Protein AF-A0ABD2IEV1-F1 (afdb_monomer)

Organism: Heterodera schachtii (NCBI:txid97005)

Solvent-accessible surface area (backbone atoms only — not comparable to full-atom values): 6404 Å² total; per-residue (Å²): 133,75,51,74,65,56,43,52,48,51,50,52,49,52,40,53,52,52,51,52,51,36,69,65,43,91,45,73,70,59,19,29,50,46,22,53,50,50,34,57,49,52,40,56,53,45,63,70,42,85,95,54,83,67,68,79,58,76,91,75,51,92,63,53,87,90,47,60,62,35,59,40,38,40,54,52,37,41,51,51,52,51,51,52,40,67,79,33,53,92,34,60,68,60,52,49,53,50,47,53,51,50,50,56,50,39,61,68,54,75,79,111

Radius of gyration: 13.74 Å; Cα contacts (8 Å, |Δi|>4): 102; chains: 1; bounding box: 37×26×36 Å

Secondary structure (DSSP, 8-state):
---HHHHHHHHHHHHHHHHHHHHHSSSHHHHHHHHHHHHHHHHHHHHTSTT-PPPPPGGGS---SSS-HHHHHHHHHHHHHHHHHHHTTT-HHHHHHHHHHHHHHHHHHTT-

Foldseek 3Di:
DDDLVSLVVLLVVLLVLLVVLLVPPDDLVVSQVLLLVLLVVLLVLQVPDPPDDRDDRPVPDDFDPVDSRSVSSSVNSSVSSVSQSVVCSVPPPSSVVSSVSSVVSSVVRVVD

Structure (mmCIF, N/CA/C/O backbone):
data_AF-A0ABD2IEV1-F1
#
_entry.id   AF-A0ABD2IEV1-F1
#
loop_
_atom_site.group_PDB
_atom_site.id
_atom_site.type_symbol
_atom_site.label_atom_id
_atom_site.label_alt_id
_atom_site.label_comp_id
_atom_site.label_asym_id
_atom_site.label_entity_id
_atom_site.label_seq_id
_atom_site.pdbx_PDB_ins_code
_atom_site.Cartn_x
_atom_site.Cartn_y
_atom_site.Cartn_z
_atom_site.occupancy
_atom_site.B_iso_or_equiv
_atom_site.auth_seq_id
_atom_site.auth_comp_id
_atom_site.auth_asym_id
_atom_site.auth_atom_id
_atom_site.pdbx_PDB_model_num
ATOM 1 N N . MET A 1 1 ? -22.335 6.517 6.965 1.00 60.69 1 MET A N 1
ATOM 2 C CA . MET A 1 1 ? -21.432 5.691 7.795 1.00 60.69 1 MET A CA 1
ATOM 3 C C . MET A 1 1 ? -21.321 4.356 7.095 1.00 60.69 1 MET A C 1
ATOM 5 O O . MET A 1 1 ? -22.369 3.782 6.841 1.00 60.69 1 MET A O 1
ATOM 9 N N . LEU A 1 2 ? -20.110 3.921 6.743 1.00 68.75 2 LEU A N 1
ATOM 10 C CA . LEU A 1 2 ? -19.911 2.613 6.115 1.00 68.75 2 LEU A CA 1
ATOM 11 C C . LEU A 1 2 ? -20.231 1.510 7.128 1.00 68.75 2 LEU A C 1
ATOM 13 O O . LEU A 1 2 ? -19.817 1.613 8.289 1.00 68.75 2 LEU A O 1
ATOM 17 N N . ASN A 1 3 ? -20.962 0.487 6.712 1.00 81.06 3 ASN A N 1
ATOM 18 C CA . ASN A 1 3 ? -21.188 -0.722 7.489 1.00 81.06 3 ASN A CA 1
ATOM 19 C C . ASN A 1 3 ? -19.944 -1.638 7.441 1.00 81.06 3 ASN A C 1
ATOM 21 O O . ASN A 1 3 ? -18.981 -1.368 6.726 1.00 81.06 3 ASN A O 1
ATOM 25 N N . LYS A 1 4 ? -19.929 -2.705 8.248 1.00 74.00 4 LYS A N 1
ATOM 26 C CA . LYS A 1 4 ? -18.752 -3.585 8.371 1.00 74.00 4 LYS A CA 1
ATOM 27 C C . LYS A 1 4 ? -18.376 -4.276 7.057 1.00 74.00 4 LYS A C 1
ATOM 29 O O . LYS A 1 4 ? -17.188 -4.466 6.811 1.00 74.00 4 LYS A O 1
ATOM 34 N N . ASP A 1 5 ? -19.363 -4.623 6.240 1.00 81.75 5 ASP A N 1
ATOM 35 C CA . ASP A 1 5 ? -19.142 -5.293 4.960 1.00 81.75 5 ASP A CA 1
ATOM 36 C C . ASP A 1 5 ? -18.577 -4.301 3.937 1.00 81.75 5 ASP A C 1
ATOM 38 O O . ASP A 1 5 ? -17.595 -4.602 3.267 1.00 81.75 5 ASP A O 1
ATOM 42 N N . GLU A 1 6 ? -19.095 -3.070 3.910 1.00 83.25 6 GLU A N 1
ATOM 43 C CA . GLU A 1 6 ? -18.569 -1.976 3.080 1.00 83.25 6 GLU A CA 1
ATOM 44 C C . GLU A 1 6 ? -17.123 -1.612 3.456 1.00 83.25 6 GLU A C 1
ATOM 46 O O . GLU A 1 6 ? -16.295 -1.345 2.588 1.00 83.25 6 GLU A O 1
ATOM 51 N N . GLN A 1 7 ? -16.787 -1.636 4.749 1.00 77.56 7 GLN A N 1
ATOM 52 C CA . GLN A 1 7 ? -15.421 -1.400 5.233 1.00 77.56 7 GLN A CA 1
ATOM 53 C C . GLN A 1 7 ? -14.466 -2.514 4.791 1.00 77.56 7 GLN A C 1
ATOM 55 O O . GLN A 1 7 ? -13.360 -2.228 4.340 1.00 77.56 7 GLN A O 1
ATOM 60 N N . ALA A 1 8 ? -14.886 -3.779 4.889 1.00 79.75 8 ALA A N 1
ATOM 61 C CA . ALA A 1 8 ? -14.092 -4.911 4.418 1.00 79.75 8 ALA A CA 1
ATOM 62 C C . ALA A 1 8 ? -13.913 -4.885 2.892 1.00 79.75 8 ALA A C 1
ATOM 64 O O . ALA A 1 8 ? -12.818 -5.153 2.397 1.00 79.75 8 ALA A O 1
ATOM 65 N N . GLN A 1 9 ? -14.961 -4.508 2.158 1.00 86.19 9 GLN A N 1
ATOM 66 C CA . GLN A 1 9 ? -14.928 -4.394 0.706 1.00 86.19 9 GLN A CA 1
ATOM 67 C C . GLN A 1 9 ? -13.991 -3.276 0.240 1.00 86.19 9 GLN A C 1
ATOM 69 O O . GLN A 1 9 ? -13.202 -3.505 -0.669 1.00 86.19 9 GLN A O 1
ATOM 74 N N . LEU A 1 10 ? -13.992 -2.112 0.900 1.00 84.94 10 LEU A N 1
ATOM 75 C CA . LEU A 1 10 ? -13.039 -1.031 0.610 1.00 84.94 10 LEU A CA 1
ATOM 76 C C . LEU A 1 10 ? -11.584 -1.468 0.794 1.00 84.94 10 LEU A C 1
ATOM 78 O O . LEU A 1 10 ? -10.717 -1.101 0.008 1.00 84.94 10 LEU A O 1
ATOM 82 N N . CYS A 1 11 ? -11.319 -2.274 1.818 1.00 85.19 11 CYS A N 1
ATOM 83 C CA . CYS A 1 11 ? -9.989 -2.804 2.087 1.00 85.19 11 CYS A CA 1
ATOM 84 C C . CYS A 1 11 ? -9.531 -3.826 1.048 1.00 85.19 11 CYS A C 1
ATOM 86 O O . CYS A 1 11 ? -8.365 -3.815 0.667 1.00 85.19 11 CYS A O 1
ATOM 88 N N . ALA A 1 12 ? -10.434 -4.692 0.585 1.00 87.88 12 ALA A N 1
ATOM 89 C CA . ALA A 1 12 ? -10.144 -5.603 -0.517 1.00 87.88 12 ALA A CA 1
ATOM 90 C C . ALA A 1 12 ? -9.897 -4.826 -1.819 1.00 87.88 12 ALA A C 1
ATOM 92 O O . ALA A 1 12 ? -8.860 -5.016 -2.445 1.00 87.88 12 ALA A O 1
ATOM 93 N N . GLN A 1 13 ? -10.773 -3.868 -2.143 1.00 90.44 13 GLN A N 1
ATOM 94 C CA . GLN A 1 13 ? -10.647 -3.026 -3.333 1.00 90.44 13 GLN A CA 1
ATOM 95 C C . GLN A 1 13 ? -9.327 -2.251 -3.343 1.00 90.44 13 GLN A C 1
ATOM 97 O O . GLN A 1 13 ? -8.631 -2.243 -4.343 1.00 90.44 13 GLN A O 1
ATOM 102 N N . SER A 1 14 ? -8.940 -1.678 -2.203 1.00 89.56 14 SER A N 1
ATOM 103 C CA . SER A 1 14 ? -7.661 -0.986 -2.016 1.00 89.56 14 SER A CA 1
ATOM 104 C C . SER A 1 14 ? -6.444 -1.853 -2.373 1.00 89.56 14 SER A C 1
ATOM 106 O O . SER A 1 14 ? -5.466 -1.361 -2.931 1.00 89.56 14 SER A O 1
ATOM 108 N N . ILE A 1 15 ? -6.486 -3.146 -2.038 1.00 90.00 15 ILE A N 1
ATOM 109 C CA . ILE A 1 15 ? -5.413 -4.094 -2.365 1.00 90.00 15 ILE A CA 1
ATOM 110 C C . ILE A 1 15 ? -5.444 -4.423 -3.855 1.00 90.00 15 ILE A C 1
ATOM 112 O O . ILE A 1 15 ? -4.403 -4.374 -4.506 1.00 90.00 15 ILE A O 1
ATOM 116 N N . ASP A 1 16 ? -6.626 -4.733 -4.388 1.00 92.06 16 ASP A N 1
ATOM 117 C CA . ASP A 1 16 ? -6.799 -5.074 -5.800 1.00 92.06 16 ASP A CA 1
ATOM 118 C C . ASP A 1 16 ? -6.336 -3.925 -6.700 1.00 92.06 16 ASP A C 1
ATOM 120 O O . ASP A 1 16 ? -5.592 -4.142 -7.652 1.00 92.06 16 ASP A O 1
ATOM 124 N N . ASP A 1 17 ? -6.690 -2.697 -6.339 1.00 90.94 17 ASP A N 1
ATOM 125 C CA . ASP A 1 17 ? -6.310 -1.471 -7.026 1.00 90.94 17 ASP A CA 1
ATOM 126 C C . ASP A 1 17 ? -4.783 -1.278 -7.067 1.00 90.94 17 ASP A C 1
ATOM 128 O O . ASP A 1 17 ? -4.214 -1.079 -8.141 1.00 90.94 17 ASP A O 1
ATOM 132 N N . LEU A 1 18 ? -4.096 -1.422 -5.924 1.00 89.38 18 LEU A N 1
ATOM 133 C CA . LEU A 1 18 ? -2.626 -1.383 -5.865 1.00 89.38 18 LEU A CA 1
ATOM 134 C C . LEU A 1 18 ? -1.992 -2.464 -6.748 1.00 89.38 18 LEU A C 1
ATOM 136 O O . LEU A 1 18 ? -1.035 -2.193 -7.478 1.00 89.38 18 LEU A O 1
ATOM 140 N N . CYS A 1 19 ? -2.520 -3.687 -6.680 1.00 90.00 19 CYS A N 1
ATOM 141 C CA . CYS A 1 19 ? -2.039 -4.813 -7.471 1.00 90.00 19 CYS A CA 1
ATOM 142 C C . CYS A 1 19 ? -2.219 -4.566 -8.970 1.00 90.00 19 CYS A C 1
ATOM 144 O O . CYS A 1 19 ? -1.299 -4.837 -9.739 1.00 90.00 19 CYS A O 1
ATOM 146 N N . ILE A 1 20 ? -3.378 -4.060 -9.395 1.00 91.56 20 ILE A N 1
ATOM 147 C CA . ILE A 1 20 ? -3.667 -3.759 -10.800 1.00 91.56 20 ILE A CA 1
ATOM 148 C C . ILE A 1 20 ? -2.698 -2.695 -11.310 1.00 91.56 20 ILE A C 1
ATOM 150 O O . ILE A 1 20 ? -2.037 -2.924 -12.323 1.00 91.56 20 ILE A O 1
ATOM 154 N N . THR A 1 21 ? -2.561 -1.579 -10.592 1.00 89.75 21 THR A N 1
ATOM 155 C CA . THR A 1 21 ? -1.690 -0.472 -11.000 1.00 89.75 21 THR A CA 1
ATOM 156 C C . THR A 1 21 ? -0.227 -0.891 -11.088 1.00 89.75 21 THR A C 1
ATOM 158 O O . THR A 1 21 ? 0.436 -0.598 -12.081 1.00 89.75 21 THR A O 1
ATOM 161 N N . ILE A 1 22 ? 0.300 -1.597 -10.084 1.00 87.94 22 ILE A N 1
ATOM 162 C CA . ILE A 1 22 ? 1.710 -2.009 -10.092 1.00 87.94 22 ILE A CA 1
ATOM 163 C C . ILE A 1 22 ? 1.963 -3.042 -11.195 1.00 87.94 22 ILE A C 1
ATOM 165 O O . ILE A 1 22 ? 2.959 -2.934 -11.905 1.00 87.94 22 ILE A O 1
ATOM 169 N N . ASN A 1 23 ? 1.053 -3.997 -11.403 1.00 88.25 23 ASN A N 1
ATOM 170 C CA . ASN A 1 23 ? 1.211 -5.002 -12.457 1.00 88.25 23 ASN A CA 1
ATOM 171 C C . ASN A 1 23 ? 1.003 -4.447 -13.874 1.00 88.25 23 ASN A C 1
ATOM 173 O O . ASN A 1 23 ? 1.473 -5.069 -14.827 1.00 88.25 23 ASN A O 1
ATOM 177 N N . SER A 1 24 ? 0.328 -3.302 -14.037 1.00 88.88 24 SER A N 1
ATOM 178 C CA . SER A 1 24 ? 0.183 -2.649 -15.344 1.00 88.88 24 SER A CA 1
ATOM 179 C C . SER A 1 24 ? 1.428 -1.885 -15.796 1.00 88.88 24 SER A C 1
ATOM 181 O O . SER A 1 24 ? 1.523 -1.544 -16.973 1.00 88.88 24 SER A O 1
ATOM 183 N N . VAL A 1 25 ? 2.386 -1.628 -14.899 1.00 87.38 25 VAL A N 1
ATOM 184 C CA . VAL A 1 25 ? 3.648 -0.970 -15.261 1.00 87.38 25 VAL A CA 1
ATOM 185 C C . VAL A 1 25 ? 4.448 -1.886 -16.194 1.00 87.38 25 VAL A C 1
ATOM 187 O O . VAL A 1 25 ? 4.606 -3.072 -15.922 1.00 87.38 25 VAL A O 1
ATOM 190 N N . ALA A 1 26 ? 4.924 -1.358 -17.324 1.00 83.00 26 ALA A N 1
ATOM 191 C CA . ALA A 1 26 ? 5.382 -2.179 -18.448 1.00 83.00 26 ALA A CA 1
ATOM 192 C C . ALA A 1 26 ? 6.694 -2.944 -18.196 1.00 83.00 26 ALA A C 1
ATOM 194 O O . ALA A 1 26 ? 6.820 -4.094 -18.620 1.00 83.00 26 ALA A O 1
ATOM 195 N N . ASP A 1 27 ? 7.669 -2.323 -17.533 1.00 87.56 27 ASP A N 1
ATOM 196 C CA . ASP A 1 27 ? 8.993 -2.902 -17.310 1.00 87.56 27 ASP A CA 1
ATOM 197 C C . ASP A 1 27 ? 9.250 -3.218 -15.832 1.00 87.56 27 ASP A C 1
ATOM 199 O O . ASP A 1 27 ? 8.757 -2.538 -14.931 1.00 87.56 27 ASP A O 1
ATOM 203 N N . ASP A 1 28 ? 10.043 -4.259 -15.582 1.00 86.38 28 ASP A N 1
ATOM 204 C CA . ASP A 1 28 ? 10.242 -4.799 -14.233 1.00 86.38 28 ASP A CA 1
ATOM 205 C C . ASP A 1 28 ? 10.981 -3.825 -13.301 1.00 86.38 28 ASP A C 1
ATOM 207 O O . ASP A 1 28 ? 10.737 -3.807 -12.093 1.00 86.38 28 ASP A O 1
ATOM 211 N N . GLN A 1 29 ? 11.825 -2.944 -13.849 1.00 87.44 29 GLN A N 1
ATOM 212 C CA . GLN A 1 29 ? 12.505 -1.919 -13.058 1.00 87.44 29 GLN A CA 1
ATOM 213 C C . GLN A 1 29 ? 11.514 -0.855 -12.567 1.00 87.44 29 GLN A C 1
ATOM 215 O O . GLN A 1 29 ? 11.535 -0.484 -11.388 1.00 87.44 29 GLN A O 1
ATOM 220 N N . SER A 1 30 ? 10.626 -0.383 -13.440 1.00 89.19 30 SER A N 1
ATOM 221 C CA . SER A 1 30 ? 9.572 0.568 -13.087 1.00 89.19 30 SER A CA 1
ATOM 222 C C . SER A 1 30 ? 8.514 -0.066 -12.184 1.00 89.19 30 SER A C 1
ATOM 224 O O . SER A 1 30 ? 8.068 0.593 -11.246 1.00 89.19 30 SER A O 1
ATOM 226 N N . LYS A 1 31 ? 8.157 -1.346 -12.383 1.00 90.19 31 LYS A N 1
ATOM 227 C CA . LYS A 1 31 ? 7.287 -2.099 -11.455 1.00 90.19 31 LYS A CA 1
ATOM 228 C C . LYS A 1 31 ? 7.876 -2.123 -10.054 1.00 90.19 31 LYS A C 1
ATOM 230 O O . LYS A 1 31 ? 7.182 -1.823 -9.084 1.00 90.19 31 LYS A O 1
ATOM 235 N N . LEU A 1 32 ? 9.167 -2.431 -9.942 1.00 89.88 32 LEU A N 1
ATOM 236 C CA . LEU A 1 32 ? 9.848 -2.440 -8.656 1.00 89.88 32 LEU A CA 1
ATOM 237 C C . LEU A 1 32 ? 9.885 -1.046 -8.018 1.00 89.88 32 LEU A C 1
ATOM 239 O O . LEU A 1 32 ? 9.643 -0.905 -6.815 1.00 89.88 32 LEU A O 1
ATOM 243 N N . ALA A 1 33 ? 10.161 -0.007 -8.805 1.00 90.62 33 ALA A N 1
ATOM 244 C CA . ALA A 1 33 ? 10.120 1.369 -8.324 1.00 90.62 33 ALA A CA 1
ATOM 245 C C . ALA A 1 33 ? 8.714 1.751 -7.825 1.00 90.62 33 ALA A C 1
ATOM 247 O O . ALA A 1 33 ? 8.592 2.347 -6.751 1.00 90.62 33 ALA A O 1
ATOM 248 N N . ALA A 1 34 ? 7.665 1.343 -8.544 1.00 91.31 34 ALA A N 1
ATOM 249 C CA . ALA A 1 34 ? 6.272 1.557 -8.167 1.00 91.31 34 ALA A CA 1
ATOM 250 C C . ALA A 1 34 ? 5.914 0.825 -6.867 1.00 91.31 34 ALA A C 1
ATOM 252 O O . ALA A 1 34 ? 5.424 1.455 -5.928 1.00 91.31 34 ALA A O 1
ATOM 253 N N . ALA A 1 35 ? 6.237 -0.467 -6.760 1.00 92.50 35 ALA A N 1
ATOM 254 C CA . ALA A 1 35 ? 6.000 -1.270 -5.561 1.00 92.50 35 ALA A CA 1
ATOM 255 C C . ALA A 1 35 ? 6.750 -0.710 -4.340 1.00 92.50 35 ALA A C 1
ATOM 257 O O . ALA A 1 35 ? 6.172 -0.533 -3.266 1.00 92.50 35 ALA A O 1
ATOM 258 N N . THR A 1 36 ? 8.022 -0.341 -4.512 1.00 93.44 36 THR A N 1
ATOM 259 C CA . THR A 1 36 ? 8.844 0.278 -3.460 1.00 93.44 36 THR A CA 1
ATOM 260 C C . THR A 1 36 ? 8.293 1.642 -3.040 1.00 93.44 36 THR A C 1
ATOM 262 O O . THR A 1 36 ? 8.264 1.975 -1.850 1.00 93.44 36 THR A O 1
ATOM 265 N N . GLY A 1 37 ? 7.841 2.447 -4.003 1.00 92.19 37 GLY A N 1
ATOM 266 C CA . GLY A 1 37 ? 7.197 3.735 -3.758 1.00 92.19 37 GLY A CA 1
ATOM 267 C C . GLY A 1 37 ? 5.899 3.589 -2.966 1.00 92.19 37 GLY A C 1
ATOM 268 O O . GLY A 1 37 ? 5.716 4.292 -1.967 1.00 92.19 37 GLY A O 1
ATOM 269 N N . ALA A 1 38 ? 5.049 2.636 -3.358 1.00 93.00 38 ALA A N 1
ATOM 270 C CA . ALA A 1 38 ? 3.819 2.292 -2.653 1.00 93.00 38 ALA A CA 1
ATOM 271 C C . ALA A 1 38 ? 4.107 1.860 -1.213 1.00 93.00 38 ALA A C 1
ATOM 273 O O . ALA A 1 38 ? 3.532 2.425 -0.283 1.00 93.00 38 ALA A O 1
ATOM 274 N N . TYR A 1 39 ? 5.054 0.939 -1.000 1.00 94.94 39 TYR A N 1
ATOM 275 C CA . TYR A 1 39 ? 5.403 0.467 0.343 1.00 94.94 39 TYR A CA 1
ATOM 276 C C . TYR A 1 39 ? 5.849 1.622 1.245 1.00 94.94 39 TYR A C 1
ATOM 278 O O . TYR A 1 39 ? 5.343 1.801 2.354 1.00 94.94 39 TYR A O 1
ATOM 286 N N . ASN A 1 40 ? 6.773 2.453 0.759 1.00 94.50 40 ASN A N 1
ATOM 287 C CA . ASN A 1 40 ? 7.298 3.575 1.533 1.00 94.50 40 ASN A CA 1
ATOM 288 C C . ASN A 1 40 ? 6.230 4.631 1.840 1.00 94.50 40 ASN A C 1
ATOM 290 O O . ASN A 1 40 ? 6.253 5.239 2.914 1.00 94.50 40 ASN A O 1
ATOM 294 N N . GLY A 1 41 ? 5.301 4.876 0.917 1.00 93.12 41 GLY A N 1
ATOM 295 C CA . GLY A 1 41 ? 4.207 5.808 1.154 1.00 93.12 41 GLY A CA 1
ATOM 296 C C . GLY A 1 41 ? 3.144 5.246 2.104 1.00 93.12 41 GLY A C 1
ATOM 297 O O . GLY A 1 41 ? 2.748 5.959 3.025 1.00 93.12 41 GLY A O 1
ATOM 298 N N . LEU A 1 42 ? 2.781 3.964 1.987 1.00 93.38 42 LEU A N 1
ATOM 299 C CA . L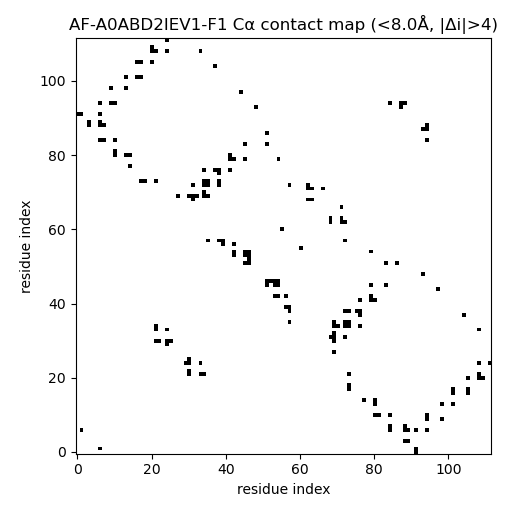EU A 1 42 ? 1.915 3.265 2.946 1.00 93.38 42 LEU A CA 1
ATOM 300 C C . LEU A 1 42 ? 2.527 3.256 4.348 1.00 93.38 42 LEU A C 1
ATOM 302 O O . LEU A 1 42 ? 1.834 3.542 5.322 1.00 93.38 42 LEU A O 1
ATOM 306 N N . LYS A 1 43 ? 3.837 3.009 4.464 1.00 94.00 43 LYS A N 1
ATOM 307 C CA . LYS A 1 43 ? 4.555 3.116 5.738 1.00 94.00 43 LYS A CA 1
ATOM 308 C C . LYS A 1 43 ? 4.397 4.511 6.345 1.00 94.00 43 LYS A C 1
ATOM 310 O O . LYS A 1 43 ? 3.980 4.626 7.493 1.00 94.00 43 LYS A O 1
ATOM 315 N N . LYS A 1 44 ? 4.690 5.570 5.580 1.00 92.62 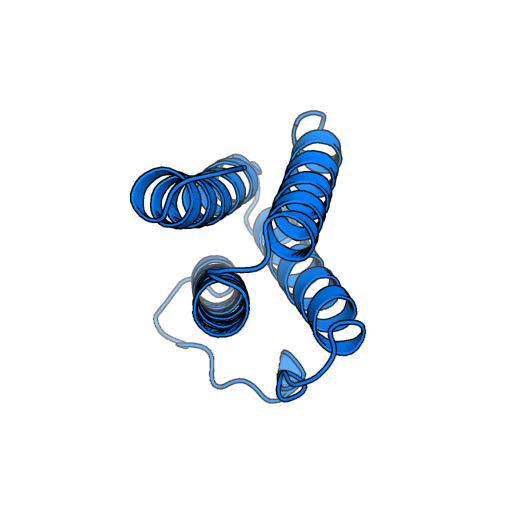44 LYS A N 1
ATOM 316 C CA . LYS A 1 44 ? 4.542 6.964 6.044 1.00 92.62 44 LYS A CA 1
ATOM 317 C C . LYS A 1 44 ? 3.106 7.291 6.440 1.00 92.62 44 LYS A C 1
ATOM 319 O O . LYS A 1 44 ? 2.898 8.037 7.391 1.00 92.62 44 LYS A O 1
ATOM 324 N N . PHE A 1 45 ? 2.132 6.764 5.706 1.00 90.94 45 PHE A N 1
ATOM 325 C CA . PHE A 1 45 ? 0.720 6.911 6.029 1.00 90.94 45 PHE A CA 1
ATOM 326 C C . PHE A 1 45 ? 0.389 6.246 7.371 1.00 90.94 45 PHE A C 1
ATOM 328 O O . PHE A 1 45 ? -0.193 6.892 8.239 1.00 90.94 45 PHE A O 1
ATOM 335 N N . ILE A 1 46 ? 0.820 4.998 7.578 1.00 91.50 46 ILE A N 1
ATOM 336 C CA . ILE A 1 46 ? 0.600 4.258 8.828 1.00 91.50 46 ILE A CA 1
ATOM 337 C C . ILE A 1 46 ? 1.299 4.933 10.010 1.00 91.50 46 ILE A C 1
ATOM 339 O O . ILE A 1 46 ? 0.702 5.036 11.076 1.00 91.50 46 ILE A O 1
ATOM 343 N N . ASP A 1 47 ? 2.504 5.473 9.820 1.00 91.25 47 ASP A N 1
ATOM 344 C CA . ASP A 1 47 ? 3.231 6.216 10.860 1.00 91.25 47 ASP A CA 1
ATOM 345 C C . ASP A 1 47 ? 2.465 7.467 11.352 1.00 91.25 47 ASP A C 1
ATOM 347 O O . ASP A 1 47 ? 2.719 7.958 12.451 1.00 91.25 47 ASP A O 1
ATOM 351 N N . GLN A 1 48 ? 1.516 7.991 10.564 1.00 90.06 48 GLN A N 1
ATOM 352 C CA . GLN A 1 48 ? 0.651 9.118 10.946 1.00 90.06 48 GLN A CA 1
ATOM 353 C C . GLN A 1 48 ? -0.651 8.684 11.630 1.00 90.06 48 GLN A C 1
ATOM 355 O O . GLN A 1 48 ? -1.425 9.537 12.081 1.00 90.06 48 GLN A O 1
ATOM 360 N N . LEU A 1 49 ? -0.940 7.384 11.667 1.00 85.88 49 LEU A N 1
ATOM 361 C CA . LEU A 1 49 ? -2.155 6.854 12.262 1.00 85.88 49 LEU A CA 1
ATOM 362 C C . LEU A 1 49 ? -1.936 6.537 13.747 1.00 85.88 49 LEU A C 1
ATOM 364 O O . LEU A 1 49 ? -0.964 5.875 14.115 1.00 85.88 49 LEU A O 1
ATOM 368 N N . PRO A 1 50 ? -2.839 6.981 14.637 1.00 79.88 50 PRO A N 1
ATOM 369 C CA . PRO A 1 50 ? -2.712 6.682 16.053 1.00 79.88 50 PRO A CA 1
ATOM 370 C C . PRO A 1 50 ? -2.993 5.197 16.317 1.00 79.88 50 PRO A C 1
ATOM 372 O O . PRO A 1 50 ? -3.961 4.636 15.803 1.00 79.88 50 PRO A O 1
ATOM 375 N N . ASN A 1 51 ? -2.211 4.599 17.218 1.00 82.19 51 ASN A N 1
ATOM 376 C CA . ASN A 1 51 ? -2.383 3.226 17.714 1.00 82.19 51 ASN A CA 1
ATOM 377 C C . ASN 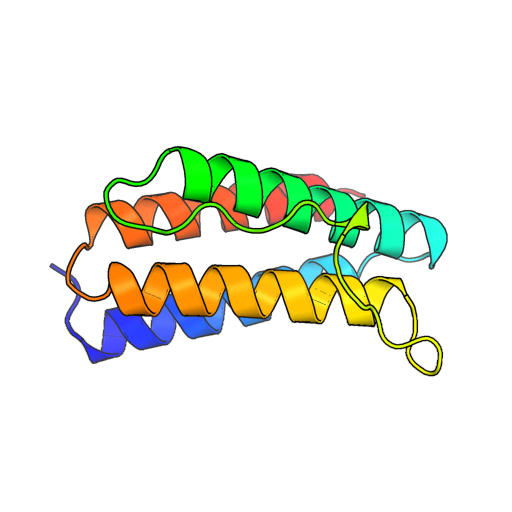A 1 51 ? -2.119 2.102 16.695 1.00 82.19 51 ASN A C 1
ATOM 379 O O . ASN A 1 51 ? -2.582 0.982 16.914 1.00 82.19 51 ASN A O 1
ATOM 383 N N . LEU A 1 52 ? -1.355 2.363 15.629 1.00 84.62 52 LEU A N 1
ATOM 384 C CA . LEU A 1 52 ? -0.716 1.300 14.853 1.00 84.62 52 LEU A CA 1
ATOM 385 C C . LEU A 1 52 ? 0.782 1.211 15.159 1.00 84.62 52 LEU A C 1
ATOM 387 O O . LEU A 1 52 ? 1.428 2.241 15.361 1.00 84.62 52 LEU A O 1
ATOM 391 N N . PRO A 1 53 ? 1.353 -0.006 15.190 1.00 87.94 53 PRO A N 1
ATOM 392 C CA . PRO A 1 53 ? 2.798 -0.157 15.190 1.00 87.94 53 PRO A CA 1
ATOM 393 C C . PRO A 1 53 ? 3.369 0.387 13.875 1.00 87.94 53 PRO A C 1
ATOM 395 O O . PRO A 1 53 ? 2.815 0.145 12.800 1.00 87.94 53 PRO A O 1
ATOM 398 N N . SER A 1 54 ? 4.492 1.104 13.968 1.00 89.94 54 SER A N 1
ATOM 399 C CA . SER A 1 54 ? 5.232 1.546 12.785 1.00 89.94 54 SER A CA 1
ATOM 400 C C . SER A 1 54 ? 5.694 0.317 11.996 1.00 89.94 54 SER A C 1
ATOM 402 O O . SER A 1 54 ? 6.324 -0.569 12.586 1.00 89.94 54 SER A O 1
ATOM 404 N N . PRO A 1 55 ? 5.400 0.229 10.689 1.00 93.06 55 PRO A N 1
ATOM 405 C CA . PRO A 1 55 ? 5.926 -0.847 9.870 1.00 93.06 55 PRO A CA 1
ATOM 406 C C . PRO A 1 55 ? 7.457 -0.784 9.790 1.00 93.06 55 PRO A C 1
ATOM 408 O O . PRO A 1 55 ? 8.020 0.314 9.846 1.00 93.06 55 PRO A O 1
ATOM 411 N N . PRO A 1 56 ? 8.150 -1.922 9.614 1.00 92.50 56 PRO A N 1
ATOM 412 C CA . PRO A 1 56 ? 9.593 -1.928 9.380 1.00 92.50 56 PRO A CA 1
ATOM 413 C C . PRO A 1 56 ? 9.950 -1.217 8.065 1.00 92.50 56 PRO A C 1
ATOM 415 O O . PRO A 1 56 ? 9.109 -1.054 7.170 1.00 92.50 56 PRO A O 1
ATOM 418 N N . ALA A 1 57 ? 11.205 -0.780 7.930 1.00 92.19 57 ALA A N 1
ATOM 419 C CA . ALA A 1 57 ? 11.690 -0.283 6.648 1.00 92.19 57 ALA A CA 1
ATOM 420 C C . ALA A 1 57 ? 11.761 -1.432 5.634 1.00 92.19 57 ALA A C 1
ATOM 422 O O . ALA A 1 57 ? 11.972 -2.583 6.008 1.00 92.19 57 ALA A O 1
ATOM 423 N N . LEU A 1 58 ? 11.616 -1.124 4.341 1.00 89.94 58 LEU A N 1
ATOM 424 C CA . LEU A 1 58 ? 11.649 -2.155 3.299 1.00 89.94 58 LEU A CA 1
ATOM 425 C C . LEU A 1 58 ? 12.978 -2.924 3.279 1.00 89.94 58 LEU A C 1
ATOM 427 O O . LEU A 1 58 ? 12.984 -4.124 3.050 1.00 89.94 58 LEU A O 1
ATOM 431 N N . ALA A 1 59 ? 14.086 -2.241 3.578 1.00 88.38 59 ALA A N 1
ATOM 432 C CA . ALA A 1 59 ? 15.414 -2.848 3.661 1.00 88.38 59 ALA A CA 1
ATOM 433 C C . ALA A 1 59 ? 15.560 -3.860 4.813 1.00 88.38 59 ALA A C 1
ATOM 435 O O . ALA A 1 59 ? 16.445 -4.707 4.761 1.00 88.38 59 ALA A O 1
ATOM 436 N N . ASP A 1 60 ? 14.697 -3.778 5.830 1.00 90.25 60 ASP A N 1
ATOM 437 C CA . ASP A 1 60 ? 14.696 -4.689 6.979 1.00 90.25 60 ASP A CA 1
ATOM 438 C C . ASP A 1 60 ? 13.739 -5.875 6.772 1.00 90.25 60 ASP A C 1
ATOM 440 O O . ASP A 1 60 ? 13.640 -6.759 7.627 1.00 90.25 60 ASP A O 1
ATOM 444 N N . LEU A 1 61 ? 12.987 -5.890 5.667 1.00 87.88 61 LEU A N 1
ATOM 445 C CA . LEU A 1 61 ? 12.058 -6.964 5.357 1.00 87.88 61 LEU A CA 1
ATOM 446 C C . LEU A 1 61 ? 12.772 -8.126 4.672 1.00 87.88 61 LEU A C 1
ATOM 448 O O . LEU A 1 61 ? 13.483 -7.951 3.688 1.00 87.88 61 LEU A O 1
ATOM 452 N N . SER A 1 62 ? 12.489 -9.338 5.147 1.00 84.06 62 SER A N 1
ATOM 453 C CA . SER A 1 62 ? 12.757 -10.551 4.381 1.00 84.06 62 SER A CA 1
ATOM 454 C C . SER A 1 62 ? 11.786 -10.606 3.203 1.00 84.06 62 SER A C 1
ATOM 456 O O . SER A 1 62 ? 10.568 -10.731 3.392 1.00 84.06 62 SER A O 1
ATOM 458 N N . LEU A 1 63 ? 12.341 -10.455 2.007 1.00 84.12 63 LEU A N 1
ATOM 459 C CA . LEU A 1 63 ? 11.653 -10.622 0.733 1.00 84.12 63 LEU A CA 1
ATOM 460 C C . LEU A 1 63 ? 12.025 -11.995 0.176 1.00 84.12 63 LEU A C 1
ATOM 462 O O . LEU A 1 63 ? 13.105 -12.504 0.476 1.00 84.12 63 LEU A O 1
ATOM 466 N N . ASP A 1 64 ? 11.098 -12.615 -0.544 1.00 80.69 64 ASP A N 1
ATOM 467 C CA . ASP A 1 64 ? 11.322 -13.938 -1.108 1.00 80.69 64 ASP A CA 1
ATOM 468 C C . ASP A 1 64 ? 12.288 -13.806 -2.294 1.00 80.69 64 ASP A C 1
ATOM 470 O O . ASP A 1 64 ? 12.035 -13.042 -3.223 1.00 80.69 64 ASP A O 1
ATOM 474 N N . GLU A 1 65 ? 13.430 -14.492 -2.222 1.00 72.56 65 GLU A N 1
ATOM 475 C CA . GLU A 1 65 ? 14.465 -14.451 -3.262 1.00 72.56 65 GLU A CA 1
ATOM 476 C C . GLU A 1 65 ? 14.100 -15.316 -4.482 1.00 72.56 65 GLU A C 1
ATOM 478 O O .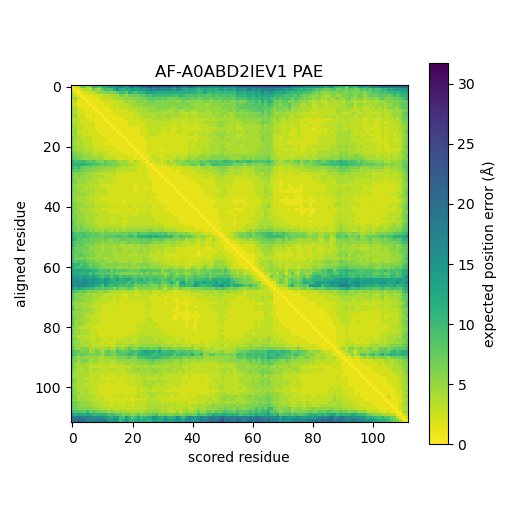 GLU A 1 65 ? 14.715 -15.164 -5.540 1.00 72.56 65 GLU A O 1
ATOM 483 N N . GLU A 1 66 ? 13.115 -16.215 -4.352 1.00 73.00 66 GLU A N 1
ATOM 484 C CA . GLU A 1 66 ? 12.589 -17.035 -5.451 1.00 73.00 66 GLU A CA 1
ATOM 485 C C . GLU A 1 66 ? 11.428 -16.347 -6.191 1.00 73.00 66 GLU A C 1
ATOM 487 O O . GLU A 1 66 ? 11.118 -16.704 -7.332 1.00 73.00 66 GLU A O 1
ATOM 492 N N . GLU A 1 67 ? 10.792 -15.352 -5.566 1.00 76.75 67 GLU A N 1
ATOM 493 C CA . GLU A 1 67 ? 9.722 -14.546 -6.152 1.00 76.75 67 GLU A CA 1
ATOM 494 C C . GLU A 1 67 ? 10.293 -13.317 -6.880 1.00 76.75 67 GLU A C 1
ATOM 496 O O . GLU A 1 67 ? 11.355 -12.793 -6.539 1.00 76.75 67 GLU A O 1
ATOM 501 N N . ASP A 1 68 ? 9.576 -12.817 -7.892 1.00 86.56 68 ASP A N 1
ATOM 502 C CA . ASP A 1 68 ? 9.907 -11.516 -8.471 1.00 86.56 68 ASP A CA 1
ATOM 503 C C . ASP A 1 68 ? 9.920 -10.451 -7.363 1.00 86.56 68 ASP A C 1
ATOM 505 O O . ASP A 1 68 ? 8.961 -10.301 -6.600 1.00 86.56 68 ASP A O 1
ATOM 509 N N . TYR A 1 69 ? 11.022 -9.707 -7.262 1.00 85.62 69 TYR A N 1
ATOM 510 C CA . TYR A 1 69 ? 11.240 -8.793 -6.145 1.00 85.62 69 TYR A CA 1
ATOM 511 C C . TYR A 1 69 ? 10.137 -7.721 -6.066 1.00 85.62 69 TYR A C 1
ATOM 513 O O . TYR A 1 69 ? 9.731 -7.346 -4.966 1.00 85.62 69 TYR A O 1
ATOM 521 N N . ALA A 1 70 ? 9.575 -7.268 -7.197 1.00 87.56 70 ALA A N 1
ATOM 522 C CA . ALA A 1 70 ? 8.458 -6.321 -7.189 1.00 87.56 70 ALA A CA 1
ATOM 523 C C . ALA A 1 70 ? 7.171 -6.957 -6.641 1.00 87.56 70 ALA A C 1
ATOM 525 O O . ALA A 1 70 ? 6.458 -6.314 -5.865 1.00 87.56 70 ALA A O 1
ATOM 526 N N . VAL A 1 71 ? 6.904 -8.222 -6.975 1.00 88.25 71 VAL A N 1
ATOM 527 C CA . VAL A 1 71 ? 5.781 -8.994 -6.412 1.00 88.25 71 VAL A CA 1
ATOM 528 C C . VAL A 1 71 ? 5.953 -9.182 -4.905 1.00 88.25 71 VAL A C 1
ATOM 530 O O . VAL A 1 71 ? 5.024 -8.920 -4.137 1.00 88.25 71 VAL A O 1
ATOM 533 N N . SER A 1 72 ? 7.161 -9.517 -4.456 1.00 91.25 72 SER A N 1
ATOM 534 C CA . SER A 1 72 ? 7.477 -9.640 -3.033 1.00 91.25 72 SER A CA 1
ATOM 535 C C . SER A 1 72 ? 7.220 -8.336 -2.267 1.00 91.25 72 SER A C 1
ATOM 537 O O . SER A 1 72 ? 6.613 -8.349 -1.193 1.00 91.25 72 SER A O 1
ATOM 539 N N . VAL A 1 73 ? 7.598 -7.182 -2.827 1.00 92.00 73 VAL A N 1
ATOM 540 C CA . VAL A 1 73 ? 7.297 -5.867 -2.231 1.00 92.00 73 VAL A CA 1
ATOM 541 C C . VAL A 1 73 ? 5.790 -5.567 -2.258 1.00 92.00 73 VAL A C 1
ATOM 543 O O . VAL A 1 73 ? 5.245 -5.081 -1.264 1.00 92.00 73 VAL A O 1
ATOM 546 N N . LEU A 1 74 ? 5.087 -5.893 -3.345 1.00 90.38 74 LEU A N 1
ATOM 547 C CA . LEU A 1 74 ? 3.634 -5.723 -3.465 1.00 90.38 74 LEU A CA 1
ATOM 548 C C . LEU A 1 74 ? 2.860 -6.552 -2.423 1.00 90.38 74 LEU A C 1
ATOM 550 O O . LEU A 1 74 ? 1.887 -6.069 -1.832 1.00 90.38 74 LEU A O 1
ATOM 554 N N . ASN A 1 75 ? 3.321 -7.767 -2.128 1.00 91.50 75 ASN A N 1
ATOM 555 C CA . ASN A 1 75 ? 2.771 -8.594 -1.056 1.00 91.50 75 ASN A CA 1
ATOM 556 C C . ASN A 1 75 ? 2.875 -7.873 0.301 1.00 91.50 75 ASN A C 1
ATOM 558 O O . ASN A 1 75 ? 1.906 -7.828 1.064 1.00 91.50 75 ASN A O 1
ATOM 562 N N . LYS A 1 76 ? 3.999 -7.195 0.563 1.00 94.12 76 LYS A N 1
ATOM 563 C CA . LYS A 1 76 ? 4.181 -6.383 1.778 1.00 94.12 76 LYS A CA 1
ATOM 564 C C . LYS A 1 76 ? 3.285 -5.145 1.792 1.00 94.12 76 LYS A C 1
ATOM 566 O O . LYS A 1 76 ? 2.738 -4.821 2.844 1.00 94.12 76 LYS A O 1
ATOM 571 N N . CYS A 1 77 ? 3.062 -4.485 0.652 1.00 92.94 77 CYS A N 1
ATOM 572 C CA . CYS A 1 77 ? 2.062 -3.413 0.541 1.00 92.94 77 CYS A CA 1
ATOM 573 C C . CYS A 1 77 ? 0.665 -3.908 0.941 1.00 92.94 77 CYS A C 1
ATOM 575 O O . CYS A 1 77 ? -0.026 -3.255 1.725 1.00 92.94 77 CYS A O 1
ATOM 577 N N . SER A 1 78 ? 0.276 -5.090 0.459 1.00 92.25 78 SER A N 1
ATOM 578 C CA . SER A 1 78 ? -1.015 -5.703 0.784 1.00 92.25 78 SER A CA 1
ATOM 579 C C . SER A 1 78 ? -1.160 -5.967 2.285 1.00 92.25 78 SER A C 1
ATOM 581 O O . SER A 1 78 ? -2.213 -5.696 2.865 1.00 92.25 78 SER A O 1
ATOM 583 N N . ASP A 1 79 ? -0.100 -6.435 2.943 1.00 92.25 79 ASP A N 1
ATOM 584 C CA . ASP A 1 79 ? -0.096 -6.657 4.391 1.00 92.25 79 ASP A CA 1
ATOM 585 C C . ASP A 1 79 ? -0.262 -5.354 5.187 1.00 92.25 79 ASP A C 1
ATOM 587 O O . ASP A 1 79 ? -1.010 -5.327 6.169 1.00 92.25 79 ASP A O 1
ATOM 591 N N . LEU A 1 80 ? 0.349 -4.251 4.739 1.00 93.00 80 LEU A N 1
ATOM 592 C CA . LEU A 1 80 ? 0.161 -2.926 5.344 1.00 93.00 80 LEU A CA 1
ATOM 593 C C . LEU A 1 80 ? -1.288 -2.440 5.237 1.00 93.00 80 LEU A C 1
ATOM 595 O O . LEU A 1 80 ? -1.850 -1.953 6.224 1.00 93.00 80 LEU A O 1
ATOM 599 N N . VAL A 1 81 ? -1.913 -2.609 4.070 1.00 91.38 81 VAL A N 1
ATOM 600 C CA . VAL A 1 81 ? -3.325 -2.257 3.854 1.00 91.38 81 VAL A CA 1
ATOM 601 C C . VAL A 1 81 ? -4.228 -3.104 4.750 1.00 91.38 81 VAL A C 1
ATOM 603 O O . VAL A 1 81 ? -5.066 -2.553 5.467 1.00 91.38 81 VAL A O 1
ATOM 606 N N . ARG A 1 82 ? -4.014 -4.428 4.803 1.00 90.06 82 ARG A N 1
ATOM 607 C CA . ARG A 1 82 ? -4.762 -5.335 5.694 1.00 90.06 82 ARG A CA 1
AT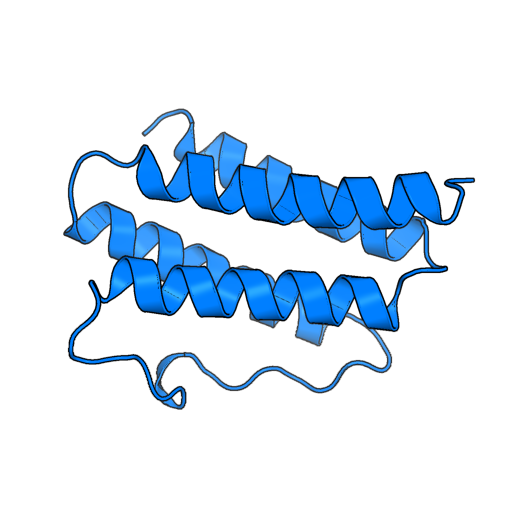OM 608 C C . ARG A 1 82 ? -4.618 -4.935 7.156 1.00 90.06 82 ARG A C 1
ATOM 610 O O . ARG A 1 82 ? -5.626 -4.866 7.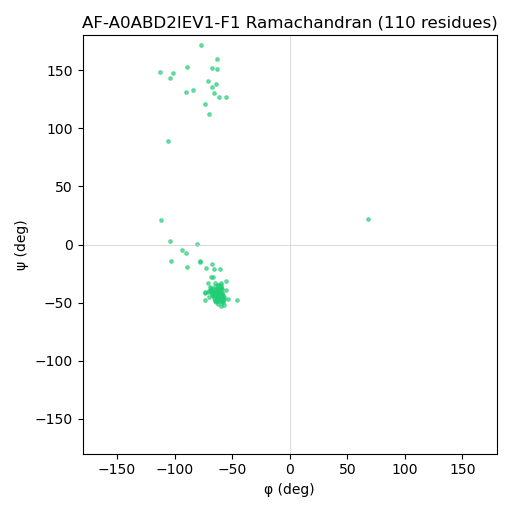858 1.00 90.06 82 ARG A O 1
ATOM 617 N N . MET A 1 83 ? -3.400 -4.642 7.608 1.00 90.00 83 MET A N 1
ATOM 618 C CA . MET A 1 83 ? -3.146 -4.197 8.977 1.00 90.00 83 MET A CA 1
ATOM 619 C C . MET A 1 83 ? -3.913 -2.904 9.275 1.00 90.00 83 MET A C 1
ATOM 621 O O . MET A 1 83 ? -4.694 -2.863 10.226 1.00 90.00 83 MET A O 1
ATOM 625 N N . CYS A 1 84 ? -3.764 -1.872 8.439 1.00 88.62 84 CYS A N 1
ATOM 626 C CA . CYS A 1 84 ? -4.482 -0.607 8.601 1.00 88.62 84 CYS A CA 1
ATOM 627 C C . CYS A 1 84 ? -5.998 -0.832 8.701 1.00 88.62 84 CYS A C 1
ATOM 629 O O . CYS A 1 84 ? -6.660 -0.342 9.619 1.00 88.62 84 CYS A O 1
ATOM 631 N N . CYS A 1 85 ? -6.540 -1.648 7.805 1.00 88.25 85 CYS A N 1
ATOM 632 C CA . CYS A 1 85 ? -7.948 -1.997 7.764 1.00 88.25 85 CYS A CA 1
ATOM 633 C C . CYS A 1 85 ? -8.448 -2.746 8.999 1.00 88.25 85 CYS A C 1
ATOM 635 O O . CYS A 1 85 ? -9.529 -2.452 9.504 1.00 88.25 85 CYS A O 1
ATOM 637 N N . GLN A 1 86 ? -7.672 -3.690 9.525 1.00 87.75 86 GLN A N 1
ATOM 638 C CA . GLN A 1 86 ? -8.048 -4.435 10.726 1.00 87.75 86 GLN A CA 1
ATOM 639 C C . GLN A 1 86 ? -8.089 -3.534 11.966 1.00 87.75 86 GLN A C 1
ATOM 641 O O . GLN A 1 86 ? -9.057 -3.590 12.732 1.00 87.75 86 GLN A O 1
ATOM 646 N N . PHE A 1 87 ? -7.085 -2.670 12.139 1.00 87.50 87 PHE A N 1
ATOM 647 C CA . PHE A 1 87 ? -6.994 -1.746 13.276 1.00 87.50 87 PHE A CA 1
ATOM 648 C C . PHE A 1 87 ? -8.021 -0.614 13.207 1.00 87.50 87 PHE A C 1
ATOM 650 O O . PHE A 1 87 ? -8.529 -0.161 14.235 1.00 87.50 87 PHE A O 1
ATOM 657 N N . HIS A 1 88 ? -8.363 -0.173 12.001 1.00 83.94 88 HIS A N 1
ATOM 658 C CA . HIS A 1 88 ? -9.272 0.945 11.786 1.00 83.94 88 HIS A CA 1
ATOM 659 C C . HIS A 1 88 ? -10.602 0.555 11.164 1.00 83.94 88 HIS A C 1
ATOM 661 O O . HIS A 1 88 ? -11.302 1.435 10.670 1.00 83.94 88 HIS A O 1
ATOM 667 N N . ARG A 1 89 ? -11.001 -0.719 11.258 1.00 76.88 89 ARG A N 1
ATOM 668 C CA . ARG A 1 89 ? -12.256 -1.210 10.675 1.00 76.88 89 ARG A CA 1
ATOM 669 C C . ARG A 1 89 ? -13.428 -0.280 10.982 1.00 76.88 89 ARG A C 1
ATOM 671 O O . ARG A 1 89 ? -14.087 0.183 10.077 1.00 76.88 89 ARG A O 1
ATOM 678 N N . SER A 1 90 ? -13.607 0.138 12.235 1.00 77.25 90 SER A N 1
ATOM 679 C CA . SER A 1 90 ? -14.721 1.006 12.647 1.00 77.25 90 SER A CA 1
ATOM 680 C C . SER A 1 90 ? -14.528 2.503 12.367 1.00 77.25 90 SER A C 1
ATOM 682 O O . SER A 1 90 ? -15.397 3.300 12.719 1.00 77.25 90 SER A O 1
ATOM 684 N N . SER A 1 91 ? -13.403 2.912 11.781 1.00 82.44 91 SER A N 1
ATOM 685 C CA . SER A 1 91 ? -13.060 4.309 11.511 1.00 82.44 91 SER A CA 1
ATOM 686 C C . SER A 1 91 ? -13.207 4.614 10.024 1.00 82.44 91 SER A C 1
ATOM 688 O O . SER A 1 91 ? -12.251 4.548 9.253 1.00 82.44 91 SER A O 1
ATOM 690 N N . ALA A 1 92 ? -14.414 5.021 9.626 1.00 78.69 92 ALA A N 1
ATOM 691 C CA . ALA A 1 92 ? -14.685 5.449 8.252 1.00 78.69 92 ALA A CA 1
ATOM 692 C C . ALA A 1 92 ? -13.738 6.575 7.787 1.00 78.69 92 ALA A C 1
ATOM 694 O O . ALA A 1 92 ? -13.376 6.622 6.619 1.00 78.69 92 ALA A O 1
ATOM 695 N N . ALA A 1 93 ? -13.295 7.447 8.700 1.00 83.00 93 ALA A N 1
ATOM 696 C CA . ALA A 1 93 ? -12.340 8.507 8.387 1.00 83.00 93 ALA A CA 1
ATOM 697 C C . ALA A 1 93 ? -10.941 7.966 8.044 1.00 83.00 93 ALA A C 1
ATOM 699 O O . ALA A 1 93 ? -10.319 8.440 7.100 1.00 83.00 93 ALA A O 1
ATOM 700 N N . ALA A 1 94 ? -10.437 6.976 8.789 1.00 84.38 94 ALA A N 1
ATOM 701 C CA . ALA A 1 94 ? -9.131 6.383 8.501 1.00 84.38 94 ALA A CA 1
ATOM 702 C C . ALA A 1 94 ? -9.164 5.542 7.215 1.00 84.38 94 ALA A C 1
ATOM 704 O O . ALA A 1 94 ? -8.249 5.645 6.404 1.00 84.38 94 ALA A O 1
ATOM 705 N N . LEU A 1 95 ? -10.241 4.778 7.003 1.00 84.62 95 LEU A N 1
ATOM 706 C CA . LEU A 1 95 ? -10.437 3.998 5.778 1.00 84.62 95 LEU A CA 1
ATOM 707 C C . LEU A 1 95 ? -10.628 4.891 4.545 1.00 84.62 95 LEU A C 1
ATOM 709 O O . LEU A 1 95 ? -10.064 4.596 3.499 1.00 84.62 95 LEU A O 1
ATOM 713 N N . GLY A 1 96 ? -11.344 6.012 4.677 1.00 86.75 96 GLY A N 1
ATOM 714 C CA . GLY A 1 96 ? -11.448 7.016 3.615 1.00 86.75 96 GLY A CA 1
ATOM 715 C C . GLY A 1 96 ? -10.084 7.592 3.237 1.00 86.75 96 GLY A C 1
ATOM 716 O O . GLY A 1 96 ? -9.716 7.570 2.073 1.00 86.75 96 GLY A O 1
ATOM 717 N N . ARG A 1 97 ? -9.270 7.991 4.225 1.00 89.25 97 ARG A N 1
ATOM 718 C CA . ARG A 1 97 ? -7.911 8.503 3.968 1.00 89.25 97 ARG A CA 1
ATOM 719 C C . ARG A 1 97 ? -6.984 7.469 3.321 1.00 89.25 97 ARG A C 1
ATOM 721 O O . ARG A 1 97 ? -6.121 7.848 2.536 1.00 89.25 97 ARG A O 1
ATOM 728 N N . LEU A 1 98 ? -7.131 6.189 3.670 1.00 89.38 98 LEU A N 1
ATOM 729 C CA . LEU A 1 98 ? -6.390 5.100 3.032 1.00 89.38 98 LEU A CA 1
ATOM 730 C C . LEU A 1 98 ? -6.798 4.954 1.561 1.00 89.38 98 LEU A C 1
ATOM 73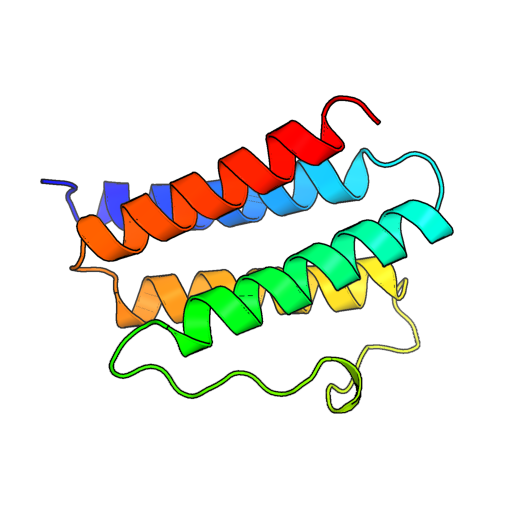2 O O . LEU A 1 98 ? -5.932 4.881 0.693 1.00 89.38 98 LEU A O 1
ATOM 736 N N . ASN A 1 99 ? -8.103 4.971 1.289 1.00 89.06 99 ASN A N 1
ATOM 737 C CA . ASN A 1 99 ? -8.640 4.919 -0.066 1.00 89.06 99 ASN A CA 1
AT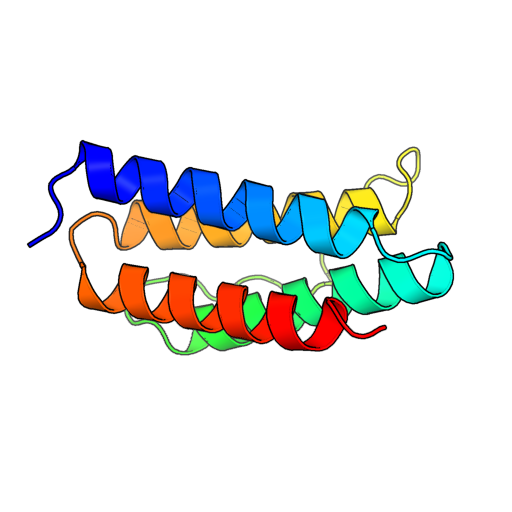OM 738 C C . ASN A 1 99 ? -8.183 6.121 -0.910 1.00 89.06 99 ASN A C 1
ATOM 740 O O . ASN A 1 99 ? -7.769 5.944 -2.052 1.00 89.06 99 ASN A O 1
ATOM 744 N N . ASP A 1 100 ? -8.198 7.329 -0.341 1.00 89.81 100 ASP A N 1
ATOM 745 C CA . ASP A 1 100 ? -7.718 8.545 -1.010 1.00 89.81 100 ASP A CA 1
ATOM 746 C C . ASP A 1 100 ? -6.224 8.445 -1.350 1.00 89.81 100 ASP A C 1
ATOM 748 O O . ASP A 1 100 ? -5.803 8.828 -2.441 1.00 89.81 100 ASP A O 1
ATOM 752 N N . TYR A 1 101 ? -5.416 7.899 -0.433 1.00 89.75 101 TYR A N 1
ATOM 753 C CA . TYR A 1 101 ? -3.992 7.668 -0.672 1.00 89.75 101 TYR A CA 1
ATOM 754 C C . TYR A 1 101 ? -3.762 6.687 -1.832 1.00 89.75 101 TYR A C 1
ATOM 756 O O . TYR A 1 101 ? -2.951 6.970 -2.714 1.00 89.75 101 TYR A O 1
ATOM 764 N N . ILE A 1 102 ? -4.484 5.563 -1.853 1.00 90.69 102 ILE A N 1
ATOM 765 C CA . ILE A 1 102 ? -4.352 4.541 -2.903 1.00 90.69 102 ILE A CA 1
ATOM 766 C C . ILE A 1 102 ? -4.847 5.071 -4.246 1.00 90.69 102 ILE A C 1
ATOM 768 O O . ILE A 1 102 ? -4.161 4.907 -5.247 1.00 90.69 102 ILE A O 1
ATOM 772 N N . THR A 1 103 ? -5.969 5.789 -4.259 1.00 89.62 103 THR A N 1
ATOM 773 C CA . THR A 1 103 ? -6.478 6.448 -5.470 1.00 89.62 103 THR A CA 1
ATOM 774 C C . THR A 1 103 ? -5.442 7.425 -6.025 1.00 89.62 103 THR A C 1
ATOM 776 O O . THR A 1 103 ? -5.101 7.352 -7.200 1.00 89.62 103 THR A O 1
ATOM 779 N N . GLY A 1 104 ? -4.855 8.277 -5.176 1.00 88.69 104 GLY A N 1
ATOM 780 C CA . GLY A 1 104 ? -3.819 9.219 -5.605 1.00 88.69 104 GLY A CA 1
ATOM 781 C C . GLY A 1 104 ? -2.531 8.543 -6.089 1.00 88.69 104 GLY A C 1
ATOM 782 O O . GLY A 1 104 ? -1.875 9.054 -6.997 1.00 88.69 104 GLY A O 1
ATOM 783 N N . PHE A 1 105 ? -2.166 7.391 -5.517 1.00 88.50 105 PHE A N 1
ATOM 784 C CA . PHE A 1 105 ? -1.080 6.565 -6.043 1.00 88.50 105 PHE A CA 1
ATOM 785 C C . PHE A 1 105 ? -1.433 6.023 -7.433 1.00 88.50 105 PHE A C 1
ATOM 787 O O . PHE A 1 105 ? -0.640 6.172 -8.360 1.00 88.50 105 PHE A O 1
ATOM 794 N N . ASN A 1 106 ? -2.624 5.449 -7.595 1.00 87.06 106 ASN A N 1
ATOM 795 C CA . ASN A 1 106 ? -3.060 4.888 -8.868 1.00 87.06 106 ASN A CA 1
ATOM 796 C C . ASN A 1 106 ? -3.133 5.947 -9.957 1.00 87.06 106 ASN A C 1
ATOM 798 O O . ASN A 1 106 ? -2.628 5.709 -11.045 1.00 87.06 106 ASN A O 1
ATOM 802 N N . ASP A 1 107 ? -3.666 7.129 -9.659 1.00 87.25 107 ASP A N 1
ATOM 803 C CA . ASP A 1 107 ? -3.725 8.244 -10.605 1.00 87.25 107 ASP A CA 1
ATOM 804 C C . ASP A 1 107 ? -2.327 8.672 -11.074 1.00 87.25 107 ASP A C 1
ATOM 806 O O . ASP A 1 107 ? -2.139 8.994 -12.247 1.00 87.25 107 ASP A O 1
ATOM 810 N N . ALA A 1 108 ? -1.325 8.632 -10.188 1.00 84.12 108 ALA A N 1
ATOM 811 C CA . ALA A 1 108 ? 0.056 8.962 -10.538 1.00 84.12 108 ALA A CA 1
ATOM 812 C C . ALA A 1 108 ? 0.702 7.932 -11.482 1.00 84.12 108 ALA A C 1
ATOM 814 O O . ALA A 1 108 ? 1.593 8.296 -12.249 1.00 84.12 108 ALA A O 1
ATOM 815 N N . TYR A 1 109 ? 0.260 6.671 -11.433 1.00 76.38 109 TYR A N 1
ATOM 816 C CA . TYR A 1 109 ? 0.781 5.570 -12.252 1.00 76.38 109 TYR A CA 1
ATOM 817 C C . TYR A 1 109 ? -0.126 5.184 -13.429 1.00 76.38 109 TYR A C 1
ATOM 819 O O . TYR A 1 109 ? 0.336 4.530 -14.353 1.00 76.38 109 TYR A O 1
ATOM 827 N N . ALA A 1 110 ? -1.383 5.632 -13.458 1.00 71.88 110 ALA A N 1
ATOM 828 C CA . ALA A 1 110 ? -2.314 5.413 -14.567 1.00 71.88 110 ALA A CA 1
ATOM 829 C C . ALA A 1 110 ? -1.902 6.163 -15.847 1.00 71.88 110 ALA A C 1
ATOM 831 O O . ALA A 1 110 ? -2.404 5.873 -16.931 1.00 71.88 110 ALA A O 1
ATOM 832 N N . THR A 1 111 ? -1.009 7.148 -15.721 1.00 57.56 111 THR A N 1
ATOM 833 C CA . THR A 1 111 ? -0.504 7.982 -16.821 1.00 57.56 111 THR A CA 1
ATOM 834 C C . THR A 1 111 ? 0.909 7.626 -17.292 1.00 57.56 111 THR A C 1
ATOM 836 O O . THR A 1 111 ? 1.447 8.350 -18.132 1.00 57.56 111 THR A O 1
ATOM 839 N N . VAL A 1 112 ? 1.524 6.580 -16.736 1.00 51.50 112 VAL A N 1
ATOM 840 C CA . VAL A 1 112 ? 2.913 6.164 -17.015 1.00 51.50 112 VAL A CA 1
ATOM 841 C C . VAL A 1 112 ? 2.906 4.887 -17.842 1.00 51.50 112 VAL A C 1
ATOM 843 O O . VAL A 1 112 ? 3.678 4.837 -18.824 1.00 51.50 112 VAL A O 1
#

Nearest PDB structures (foldseek):
  4zwt-assembly1_C  TM=2.206E-01  e=1.658E+00  Tequatrovirus T4
  6nf6-assembly1_B  TM=2.518E-01  e=4.847E+00  Gallus gallus
  2ysu-assembly1_B  TM=2.605E-01  e=8.287E+00  Escherichia coli

Sequence (112 aa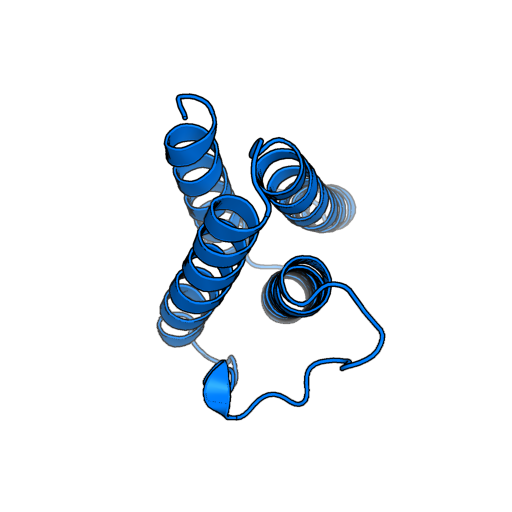):
MLNKDEQAQLCAQSIDDLCITINSVADDQSKLAAATGAYNGLKKFIDQLPNLPSPPALADLSLDEEEDYAVSVLNKCSDLVRMCCQFHRSSAAALGRLNDYITGFNDAYATV

Mean predicted aligned error: 4.42 Å

pLDDT: mean 86.48, std 7.31, range [51.5, 94.94]